Protein AF-A0A2A2VBG8-F1 (afdb_monomer_lite)

Sequence (67 aa):
MGALIFDFDGVIADSEAIANTVLAKTVSDLGQPTTLDQALGRYSGKRWADVIAEIEAAIGRPVPPIS

Structure (mmCIF, N/CA/C/O backbone):
data_AF-A0A2A2VBG8-F1
#
_entry.id   AF-A0A2A2VBG8-F1
#
loop_
_atom_site.group_PDB
_atom_site.id
_atom_site.type_symbol
_atom_site.label_atom_id
_atom_site.label_alt_id
_atom_site.label_comp_id
_atom_site.label_asym_id
_atom_site.label_entity_id
_atom_site.label_seq_id
_atom_site.pdbx_PDB_ins_code
_atom_site.Cartn_x
_atom_site.Cartn_y
_atom_site.Cartn_z
_atom_site.occupancy
_atom_site.B_iso_or_equiv
_atom_site.auth_seq_id
_atom_site.auth_comp_id
_atom_site.auth_asym_id
_atom_site.auth_atom_id
_atom_site.pdbx_PDB_model_num
ATOM 1 N N . MET A 1 1 ? 20.309 -11.751 -14.337 1.00 35.25 1 MET A N 1
ATOM 2 C CA . MET A 1 1 ? 18.840 -11.568 -14.320 1.00 35.25 1 MET A CA 1
ATOM 3 C C . MET A 1 1 ? 18.489 -10.770 -13.083 1.00 35.25 1 MET A C 1
ATOM 5 O O . MET A 1 1 ? 18.854 -11.215 -12.013 1.00 35.25 1 MET A O 1
ATOM 9 N N . GLY A 1 2 ? 17.865 -9.606 -13.090 1.00 41.84 2 GLY A N 1
ATOM 10 C CA . GLY A 1 2 ? 17.408 -8.686 -14.121 1.00 41.84 2 GLY A CA 1
ATOM 11 C C . GLY A 1 2 ? 16.909 -7.500 -13.302 1.00 41.84 2 GLY A C 1
ATOM 12 O O . GLY A 1 2 ? 15.764 -7.501 -12.871 1.00 41.84 2 GLY A O 1
ATOM 13 N N . ALA A 1 3 ? 17.819 -6.595 -12.942 1.00 46.06 3 ALA A N 1
ATOM 14 C CA . ALA A 1 3 ? 17.477 -5.418 -12.165 1.00 46.06 3 ALA A CA 1
ATOM 15 C C . ALA A 1 3 ? 16.730 -4.468 -13.101 1.00 46.06 3 ALA A C 1
ATOM 17 O O . ALA A 1 3 ? 17.337 -3.817 -13.948 1.00 46.06 3 ALA A O 1
ATOM 18 N N . LEU A 1 4 ? 15.404 -4.454 -13.002 1.00 44.22 4 LEU A N 1
ATOM 19 C CA . LEU A 1 4 ? 14.594 -3.416 -13.618 1.00 44.22 4 LEU A CA 1
ATOM 20 C C . LEU A 1 4 ? 14.676 -2.188 -12.705 1.00 44.22 4 LEU A C 1
ATOM 22 O O . LEU A 1 4 ? 13.761 -1.908 -11.941 1.00 44.22 4 LEU A O 1
ATOM 26 N N . ILE A 1 5 ? 15.827 -1.522 -12.717 1.00 50.00 5 ILE A N 1
ATOM 27 C CA . ILE A 1 5 ? 16.002 -0.228 -12.062 1.00 50.00 5 ILE A CA 1
ATOM 28 C C . ILE A 1 5 ? 15.698 0.806 -13.141 1.00 50.00 5 ILE A C 1
ATOM 30 O O . ILE A 1 5 ? 16.509 1.036 -14.037 1.00 50.00 5 ILE A O 1
ATOM 34 N N . PHE A 1 6 ? 14.482 1.347 -13.104 1.00 48.53 6 PHE A N 1
ATOM 35 C CA . PHE A 1 6 ? 14.138 2.540 -13.867 1.00 48.53 6 PHE A CA 1
ATOM 36 C C . PHE A 1 6 ? 14.702 3.751 -13.124 1.00 48.53 6 PHE A C 1
ATOM 38 O O . PHE A 1 6 ? 14.256 4.073 -12.028 1.00 48.53 6 PHE A O 1
ATOM 45 N N . ASP A 1 7 ? 15.693 4.393 -13.732 1.00 54.62 7 ASP A N 1
ATOM 46 C CA . ASP A 1 7 ? 16.237 5.685 -13.322 1.00 54.62 7 ASP A CA 1
ATOM 47 C C . ASP A 1 7 ? 15.281 6.805 -13.783 1.00 54.62 7 ASP A C 1
ATOM 49 O O . ASP A 1 7 ? 15.237 7.135 -14.967 1.00 54.62 7 ASP A O 1
ATOM 53 N N . PHE A 1 8 ? 14.444 7.307 -12.863 1.00 44.34 8 PHE A N 1
ATOM 54 C CA . PHE A 1 8 ? 13.603 8.511 -13.004 1.00 44.34 8 PHE A CA 1
ATOM 55 C C . PHE A 1 8 ? 13.351 9.120 -11.607 1.00 44.34 8 PHE A C 1
ATOM 57 O O . PHE A 1 8 ? 12.259 9.006 -11.043 1.00 44.34 8 PHE A O 1
ATOM 64 N N . ASP A 1 9 ? 14.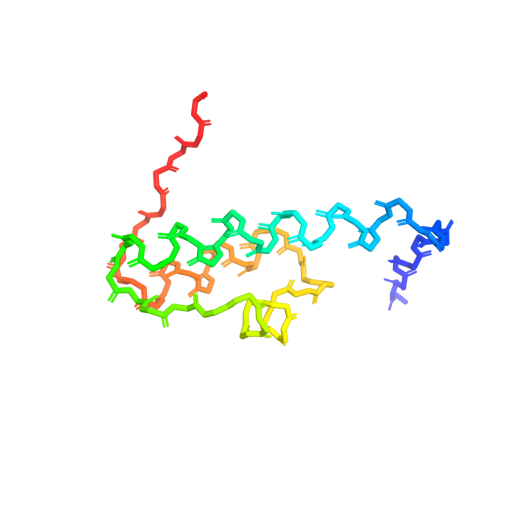391 9.756 -11.062 1.00 54.78 9 ASP A N 1
ATOM 65 C CA . ASP A 1 9 ? 14.604 10.240 -9.678 1.00 54.78 9 ASP A CA 1
ATOM 66 C C . ASP A 1 9 ? 13.605 11.280 -9.084 1.00 54.78 9 ASP A C 1
ATOM 68 O O . ASP A 1 9 ? 13.953 12.073 -8.212 1.00 54.78 9 ASP A O 1
ATOM 72 N N . GLY A 1 10 ? 12.328 11.292 -9.478 1.00 50.62 10 GLY A N 1
ATOM 73 C CA . GLY A 1 10 ? 1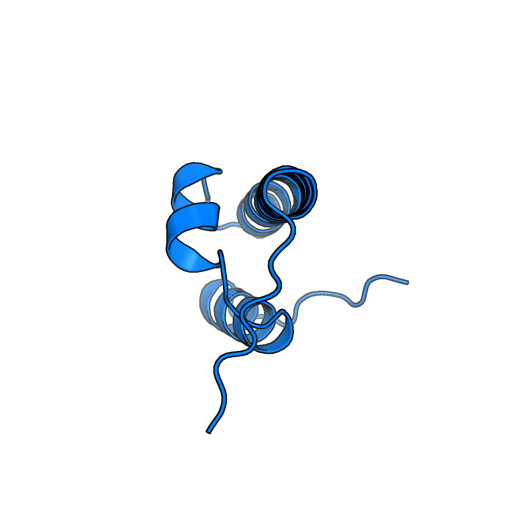1.323 12.108 -8.769 1.00 50.62 10 GLY A CA 1
ATOM 74 C C . GLY A 1 10 ? 9.867 11.786 -9.082 1.00 50.62 10 GLY A C 1
ATOM 75 O O . GLY A 1 10 ? 9.027 11.770 -8.191 1.00 50.62 10 GLY A O 1
ATOM 76 N N . VAL A 1 11 ? 9.559 11.436 -10.331 1.00 57.22 11 VAL A N 1
ATOM 77 C CA . VAL A 1 11 ? 8.171 11.164 -10.753 1.00 57.22 11 VAL A CA 1
ATOM 78 C C . VAL A 1 11 ? 7.696 9.784 -10.287 1.00 57.22 11 VAL A C 1
ATOM 80 O O . VAL A 1 11 ? 6.518 9.600 -9.976 1.00 57.22 11 VAL A O 1
ATOM 83 N N . ILE A 1 12 ? 8.606 8.807 -10.213 1.00 58.34 12 ILE A N 1
ATOM 84 C CA . ILE A 1 12 ? 8.279 7.447 -9.765 1.00 58.34 12 ILE A CA 1
ATOM 85 C C . ILE A 1 12 ? 8.014 7.428 -8.259 1.00 58.34 12 ILE A C 1
ATOM 87 O O . ILE A 1 12 ? 7.015 6.852 -7.850 1.00 58.34 12 ILE A O 1
ATOM 91 N N . ALA A 1 13 ? 8.832 8.110 -7.452 1.00 62.06 13 ALA A N 1
ATOM 92 C CA . ALA A 1 13 ? 8.639 8.176 -6.003 1.00 62.06 13 ALA A CA 1
ATOM 93 C C . ALA A 1 13 ? 7.283 8.811 -5.631 1.00 62.06 13 ALA A C 1
ATOM 95 O O . ALA A 1 13 ? 6.563 8.278 -4.785 1.00 62.06 13 ALA A O 1
ATOM 96 N N . ASP A 1 14 ? 6.885 9.884 -6.327 1.00 68.62 14 ASP A N 1
ATOM 97 C CA . ASP A 1 14 ? 5.555 10.488 -6.169 1.00 68.62 14 ASP A CA 1
ATOM 98 C C . ASP A 1 14 ? 4.440 9.522 -6.597 1.00 68.62 14 ASP A C 1
ATOM 100 O O . ASP A 1 14 ? 3.430 9.367 -5.906 1.00 68.62 14 ASP A O 1
ATOM 104 N N . SER A 1 15 ? 4.636 8.813 -7.711 1.00 73.31 15 SER A N 1
ATOM 105 C CA . SER A 1 15 ? 3.666 7.832 -8.212 1.00 73.31 15 SER A CA 1
ATOM 106 C C . SER A 1 15 ? 3.515 6.631 -7.271 1.00 73.31 15 SER A C 1
ATOM 108 O O . SER A 1 15 ? 2.402 6.143 -7.066 1.00 73.31 15 SER A O 1
ATOM 110 N N . GLU A 1 16 ? 4.606 6.175 -6.652 1.00 79.50 16 GLU A N 1
ATOM 111 C CA . GLU A 1 16 ? 4.605 5.098 -5.662 1.00 79.50 16 GLU A CA 1
ATOM 112 C C . GLU A 1 16 ? 3.919 5.528 -4.368 1.00 79.50 16 GLU A C 1
ATOM 114 O O . GLU A 1 16 ? 3.120 4.762 -3.825 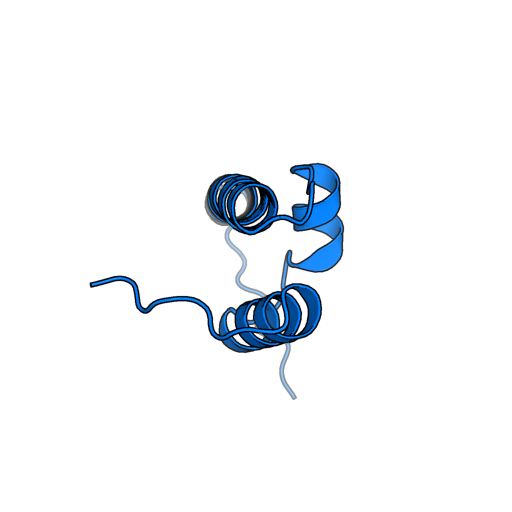1.00 79.50 16 GLU A O 1
ATOM 119 N N . ALA A 1 17 ? 4.168 6.748 -3.887 1.00 82.94 17 ALA A N 1
ATOM 120 C CA . ALA A 1 17 ? 3.494 7.280 -2.706 1.00 82.94 17 ALA A CA 1
ATOM 121 C C . ALA A 1 17 ? 1.980 7.415 -2.931 1.00 82.94 17 ALA A C 1
ATOM 123 O O . ALA A 1 17 ? 1.187 7.017 -2.070 1.00 82.94 17 ALA A O 1
ATOM 124 N N . ILE A 1 18 ? 1.560 7.900 -4.106 1.00 84.50 18 ILE A N 1
ATOM 125 C CA . ILE A 1 18 ? 0.142 7.982 -4.487 1.00 84.50 18 ILE A CA 1
ATOM 126 C C . ILE A 1 18 ? -0.478 6.582 -4.554 1.00 84.50 18 ILE A C 1
ATOM 128 O O . ILE A 1 18 ? -1.520 6.343 -3.937 1.00 84.50 18 ILE A O 1
ATOM 132 N N . ALA A 1 19 ? 0.170 5.637 -5.240 1.00 83.69 19 ALA A N 1
ATOM 133 C CA . ALA A 1 19 ? -0.320 4.265 -5.355 1.00 83.69 19 ALA A CA 1
ATOM 134 C C . ALA A 1 19 ? -0.448 3.587 -3.981 1.00 83.69 19 ALA A C 1
ATOM 136 O O . ALA A 1 19 ? -1.491 3.009 -3.675 1.00 83.69 19 ALA A O 1
ATOM 137 N N . ASN A 1 20 ? 0.565 3.719 -3.119 1.00 87.69 20 ASN A N 1
ATOM 138 C CA . ASN A 1 20 ? 0.547 3.159 -1.766 1.00 87.69 20 ASN A CA 1
ATOM 139 C C . ASN A 1 20 ? -0.479 3.843 -0.856 1.00 87.69 20 ASN A C 1
ATOM 141 O O . ASN A 1 20 ? -1.036 3.186 0.020 1.00 87.69 20 ASN A O 1
ATOM 145 N N . THR A 1 21 ? -0.791 5.122 -1.082 1.00 88.00 21 THR A N 1
ATOM 146 C CA . THR A 1 21 ? -1.864 5.820 -0.356 1.00 88.00 21 THR A CA 1
ATOM 147 C C . THR A 1 21 ? -3.230 5.234 -0.704 1.00 88.00 21 THR A C 1
ATOM 149 O O . THR A 1 21 ? -4.016 4.922 0.195 1.00 88.00 21 THR A O 1
ATOM 152 N N . VAL A 1 22 ? -3.507 5.036 -1.998 1.00 86.94 22 VAL A N 1
ATOM 153 C CA . VAL A 1 22 ? -4.749 4.391 -2.452 1.00 86.94 22 VAL A CA 1
ATOM 154 C C . VAL A 1 22 ? -4.823 2.964 -1.914 1.00 86.94 22 VAL A C 1
ATOM 156 O O . VAL A 1 22 ? -5.845 2.573 -1.359 1.00 86.94 22 VAL A O 1
ATOM 159 N N . LEU A 1 23 ? -3.721 2.218 -1.994 1.00 85.94 23 LEU A N 1
ATOM 160 C CA . LEU A 1 23 ? -3.636 0.845 -1.509 1.00 85.94 23 LEU A CA 1
ATOM 161 C C . LEU A 1 23 ? -3.894 0.740 -0.000 1.00 85.94 23 LEU A C 1
ATOM 163 O O . LEU A 1 23 ? -4.726 -0.059 0.422 1.00 85.94 23 LEU A O 1
ATOM 167 N N . ALA A 1 24 ? -3.226 1.566 0.811 1.00 89.94 24 ALA A N 1
ATOM 168 C CA . ALA A 1 24 ? -3.407 1.606 2.260 1.00 89.94 24 ALA A CA 1
ATOM 169 C C . ALA A 1 24 ? -4.870 1.876 2.628 1.00 89.94 24 ALA A C 1
ATOM 171 O O . ALA A 1 24 ? -5.424 1.213 3.510 1.00 89.94 24 ALA A O 1
ATOM 172 N N . LYS A 1 25 ? -5.520 2.795 1.901 1.00 89.06 25 LYS A N 1
ATOM 173 C CA . LYS A 1 25 ? -6.948 3.069 2.061 1.00 89.06 25 LYS A CA 1
ATOM 174 C C . LYS A 1 25 ? -7.797 1.854 1.688 1.00 89.06 25 LYS A C 1
ATOM 176 O O . LYS A 1 25 ? -8.632 1.449 2.487 1.00 89.06 25 LYS A O 1
ATOM 181 N N . THR A 1 26 ? -7.576 1.250 0.522 1.00 86.19 26 THR A N 1
ATOM 182 C CA . THR A 1 26 ? -8.345 0.084 0.063 1.00 86.19 26 THR A CA 1
ATOM 183 C C . THR A 1 26 ? -8.213 -1.097 1.022 1.00 86.19 26 THR A C 1
ATOM 185 O O . THR A 1 26 ? -9.216 -1.693 1.396 1.00 86.19 26 THR A O 1
ATOM 188 N N . VAL A 1 27 ? -7.000 -1.415 1.473 1.00 86.31 27 VAL A N 1
ATOM 189 C CA . V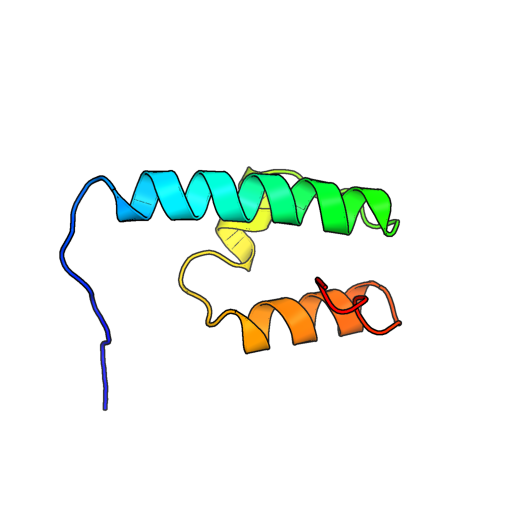AL A 1 27 ? -6.756 -2.506 2.430 1.00 86.31 27 VAL A CA 1
ATOM 190 C C . VAL A 1 27 ? -7.416 -2.208 3.783 1.00 86.31 27 VAL A C 1
ATOM 192 O O . VAL A 1 27 ? -8.048 -3.090 4.371 1.00 86.31 27 VAL A O 1
ATOM 195 N N . SER A 1 28 ? -7.371 -0.949 4.229 1.00 88.81 28 SER A N 1
ATOM 196 C CA . SER A 1 28 ? -8.085 -0.500 5.432 1.00 88.81 28 SER A CA 1
ATOM 197 C C . SER A 1 28 ? -9.600 -0.653 5.298 1.00 88.81 28 SER A C 1
ATOM 199 O O . SER A 1 28 ? -10.230 -1.230 6.184 1.00 88.81 28 SER A O 1
ATOM 201 N N . ASP A 1 29 ? -10.177 -0.218 4.174 1.00 87.44 29 ASP A N 1
ATOM 202 C CA . ASP A 1 29 ? -11.608 -0.353 3.866 1.00 87.44 29 ASP A CA 1
ATOM 203 C C . ASP A 1 29 ? -12.041 -1.830 3.791 1.00 87.44 29 ASP A C 1
ATOM 205 O O . ASP A 1 29 ? -13.183 -2.175 4.102 1.00 87.44 29 ASP A O 1
ATOM 209 N N . LEU A 1 30 ? -11.126 -2.727 3.407 1.00 84.44 30 LEU A N 1
ATOM 210 C CA . LEU A 1 30 ? -11.368 -4.169 3.329 1.00 84.44 30 LEU A CA 1
ATOM 211 C C . LEU A 1 30 ? -11.299 -4.886 4.685 1.00 84.44 30 LEU A C 1
ATOM 213 O O . LEU A 1 30 ? -11.620 -6.078 4.729 1.00 84.44 30 LEU A O 1
ATOM 217 N N . GLY A 1 31 ? -10.964 -4.173 5.767 1.00 84.44 31 GLY A N 1
ATOM 218 C CA . GLY A 1 31 ? -10.970 -4.678 7.143 1.00 84.44 31 GLY A CA 1
ATOM 219 C C . GLY A 1 31 ? -9.587 -4.842 7.775 1.00 84.44 31 GLY A C 1
ATOM 220 O O . GLY A 1 31 ? -9.500 -5.344 8.894 1.00 84.44 31 GLY A O 1
ATOM 221 N N . GLN A 1 32 ? -8.516 -4.418 7.097 1.00 84.88 32 GLN A N 1
ATOM 222 C CA . GLN A 1 32 ? -7.149 -4.497 7.609 1.00 84.88 32 GLN A CA 1
ATOM 223 C C . GLN A 1 32 ? -6.535 -3.093 7.730 1.00 84.88 32 GLN A C 1
ATOM 225 O O . GLN A 1 32 ? -5.970 -2.584 6.759 1.00 84.88 32 GLN A O 1
ATOM 230 N N . PRO A 1 33 ? -6.613 -2.454 8.915 1.00 89.81 33 PRO A N 1
ATOM 231 C CA . PRO A 1 33 ? -6.056 -1.121 9.130 1.00 89.81 33 PRO A CA 1
ATOM 232 C C . PRO A 1 33 ? -4.585 -1.055 8.708 1.00 89.81 33 PRO A C 1
ATOM 234 O O . PRO A 1 33 ? -3.742 -1.750 9.275 1.00 89.81 33 PRO A O 1
ATOM 237 N N . THR A 1 34 ? -4.297 -0.238 7.696 1.00 90.31 34 THR A N 1
ATOM 238 C CA . THR A 1 34 ? -2.979 -0.126 7.061 1.00 90.31 34 THR A CA 1
ATOM 239 C C . THR A 1 34 ? -2.626 1.344 6.886 1.00 90.31 34 THR A C 1
ATOM 241 O O . THR A 1 34 ? -3.389 2.108 6.296 1.00 90.31 34 THR A O 1
ATOM 244 N N . THR A 1 35 ? -1.465 1.756 7.394 1.00 92.62 35 THR A N 1
ATOM 245 C CA . THR A 1 35 ? -0.949 3.118 7.193 1.00 92.62 35 THR A CA 1
ATOM 246 C C . THR A 1 35 ? -0.144 3.227 5.897 1.00 92.62 35 THR A C 1
ATOM 248 O O . THR A 1 35 ? 0.296 2.221 5.341 1.00 92.62 35 THR A O 1
ATOM 251 N N . LEU A 1 36 ? 0.094 4.456 5.425 1.00 88.50 36 LEU A N 1
ATOM 252 C CA . LEU A 1 36 ? 0.953 4.699 4.263 1.00 88.50 36 LEU A CA 1
ATOM 253 C C . LEU A 1 36 ? 2.371 4.143 4.469 1.00 88.50 36 LEU A C 1
ATOM 255 O O . LEU A 1 36 ? 2.867 3.443 3.597 1.00 88.50 36 LEU A O 1
ATOM 259 N N . ASP A 1 37 ? 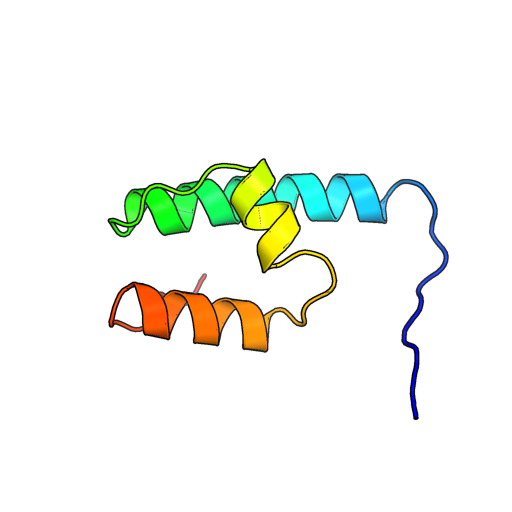2.993 4.370 5.629 1.00 89.31 37 ASP A N 1
ATOM 260 C CA . ASP A 1 37 ? 4.338 3.848 5.926 1.00 89.31 37 ASP A CA 1
ATOM 261 C C . ASP A 1 37 ? 4.388 2.317 5.900 1.00 89.31 37 ASP A C 1
ATOM 263 O O . ASP A 1 37 ? 5.341 1.719 5.397 1.00 89.31 37 ASP A O 1
ATOM 267 N N . GLN A 1 38 ? 3.338 1.665 6.410 1.00 89.75 38 GLN A N 1
ATOM 268 C CA . GLN A 1 38 ? 3.214 0.212 6.345 1.00 89.75 38 GLN A CA 1
ATOM 269 C C . GLN A 1 38 ? 3.051 -0.266 4.904 1.00 89.75 38 GLN A C 1
ATOM 271 O O . GLN A 1 38 ? 3.649 -1.274 4.538 1.00 89.75 38 GLN A O 1
ATOM 276 N N . ALA A 1 39 ? 2.269 0.444 4.089 1.00 88.88 39 ALA A N 1
ATOM 277 C CA . ALA A 1 39 ? 2.105 0.117 2.681 1.00 88.88 39 ALA A CA 1
ATOM 278 C C . ALA A 1 39 ? 3.421 0.297 1.911 1.00 88.88 39 ALA A C 1
ATOM 280 O O . ALA A 1 39 ? 3.870 -0.640 1.257 1.00 88.88 39 ALA A O 1
ATOM 281 N N . LEU A 1 40 ? 4.104 1.431 2.082 1.00 88.56 40 LEU A N 1
ATOM 282 C CA . LEU A 1 40 ? 5.406 1.696 1.469 1.00 88.56 40 LEU A CA 1
ATOM 283 C C . LEU A 1 40 ? 6.437 0.630 1.851 1.00 88.56 40 LEU A C 1
ATOM 285 O O . LEU A 1 40 ? 7.068 0.049 0.973 1.00 88.56 40 LEU A O 1
ATOM 289 N N . GLY A 1 41 ? 6.564 0.296 3.137 1.00 87.44 41 GLY A N 1
ATOM 290 C CA . GLY A 1 41 ? 7.508 -0.732 3.581 1.00 87.44 41 GLY A CA 1
ATOM 291 C C . GLY A 1 41 ? 7.180 -2.142 3.076 1.00 87.44 41 GLY A C 1
ATOM 292 O O . GLY A 1 41 ? 8.069 -2.988 2.989 1.00 87.44 41 GLY A O 1
ATOM 293 N N . ARG A 1 42 ? 5.912 -2.416 2.749 1.00 84.56 42 ARG A N 1
ATOM 294 C CA . ARG A 1 42 ? 5.436 -3.761 2.399 1.00 84.56 42 ARG A CA 1
ATOM 295 C C . ARG A 1 42 ? 5.275 -3.977 0.900 1.00 84.56 42 ARG A C 1
ATOM 297 O O . ARG A 1 42 ? 5.421 -5.115 0.459 1.00 84.56 42 ARG A O 1
ATOM 304 N N . TYR A 1 43 ? 4.996 -2.928 0.134 1.00 83.69 43 TYR A N 1
ATOM 305 C CA . TYR A 1 43 ? 4.598 -3.020 -1.272 1.00 83.69 43 TYR A CA 1
ATOM 306 C C . TYR A 1 43 ? 5.448 -2.169 -2.218 1.00 83.69 43 TYR A C 1
ATOM 308 O O . TYR A 1 43 ? 5.411 -2.415 -3.424 1.00 83.69 43 TYR A O 1
ATOM 316 N N . SER A 1 44 ? 6.229 -1.208 -1.712 1.00 85.06 44 SER A N 1
ATOM 317 C CA . SER A 1 44 ? 7.121 -0.417 -2.567 1.00 85.06 44 SER A CA 1
ATOM 318 C C . SER A 1 44 ? 8.147 -1.310 -3.277 1.00 85.06 44 SER A C 1
ATOM 320 O O . SER A 1 44 ? 8.657 -2.274 -2.697 1.00 85.06 44 SER A O 1
ATOM 322 N N . GLY A 1 45 ? 8.395 -1.040 -4.562 1.00 82.94 45 GLY A N 1
ATOM 323 C CA . GLY A 1 45 ? 9.271 -1.851 -5.414 1.00 82.94 45 GLY A CA 1
ATOM 324 C C . GLY A 1 45 ? 8.777 -3.269 -5.756 1.00 82.94 45 GLY A C 1
ATOM 325 O O . GLY A 1 45 ? 9.478 -3.988 -6.475 1.00 82.94 45 GLY A O 1
ATOM 326 N N . LYS A 1 46 ? 7.597 -3.706 -5.286 1.00 84.12 46 LYS A N 1
ATOM 327 C CA . LYS A 1 46 ? 7.007 -5.004 -5.668 1.00 84.12 46 LYS A CA 1
ATOM 328 C C . LYS A 1 46 ? 6.216 -4.897 -6.966 1.00 84.12 46 LYS A C 1
ATOM 330 O O . LYS A 1 46 ? 5.675 -3.849 -7.317 1.00 84.12 46 LYS A O 1
ATOM 335 N N . ARG A 1 47 ? 6.099 -6.015 -7.689 1.00 82.81 47 ARG A N 1
ATOM 336 C CA . ARG A 1 47 ? 5.227 -6.067 -8.869 1.00 82.81 47 AR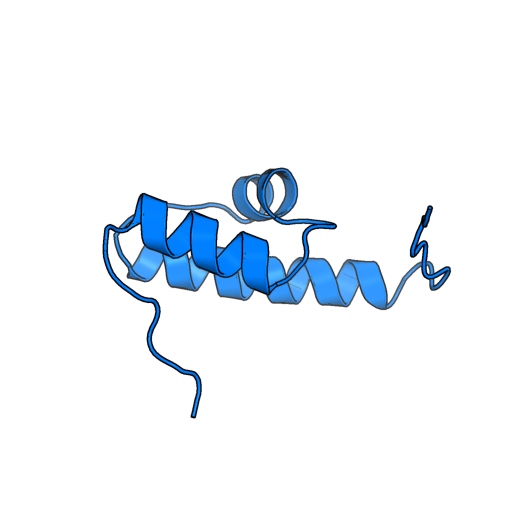G A CA 1
ATOM 337 C C . ARG A 1 47 ? 3.777 -6.024 -8.396 1.00 82.81 47 ARG A C 1
ATOM 339 O O . ARG A 1 47 ? 3.420 -6.683 -7.425 1.00 82.81 47 ARG A O 1
ATOM 346 N N . TRP A 1 48 ? 2.925 -5.313 -9.129 1.00 79.56 48 TRP A N 1
ATOM 347 C CA . TRP A 1 48 ? 1.510 -5.154 -8.775 1.00 79.56 48 TRP A CA 1
ATOM 348 C C . TRP A 1 48 ? 0.775 -6.485 -8.540 1.00 79.56 48 TRP A C 1
ATOM 350 O O . TRP A 1 48 ? -0.018 -6.599 -7.613 1.00 79.56 48 TRP A O 1
ATOM 360 N N . ALA A 1 49 ? 1.082 -7.516 -9.333 1.00 80.75 49 ALA A N 1
ATOM 361 C CA . ALA A 1 49 ? 0.491 -8.844 -9.171 1.00 80.75 49 ALA A CA 1
ATOM 362 C C . ALA A 1 49 ? 0.838 -9.496 -7.818 1.00 80.75 49 ALA A C 1
ATOM 364 O O . ALA A 1 49 ? -0.024 -10.125 -7.210 1.00 80.75 49 ALA A O 1
ATOM 365 N N . ASP A 1 50 ? 2.068 -9.305 -7.331 1.00 85.62 50 ASP A N 1
ATOM 366 C CA . ASP A 1 50 ? 2.511 -9.834 -6.037 1.00 85.62 50 ASP A CA 1
ATOM 367 C C . ASP A 1 50 ? 1.817 -9.088 -4.888 1.00 85.62 50 ASP A C 1
ATOM 369 O O . ASP A 1 50 ? 1.362 -9.699 -3.925 1.00 85.62 50 ASP A O 1
ATOM 373 N N . VAL A 1 51 ? 1.658 -7.766 -5.032 1.00 86.00 51 VAL A N 1
ATOM 374 C CA . VAL A 1 51 ? 0.926 -6.922 -4.074 1.00 86.00 51 VAL A CA 1
ATOM 375 C C . VAL A 1 51 ? -0.533 -7.362 -3.948 1.00 86.00 51 VAL A C 1
ATOM 377 O O . VAL A 1 51 ? -1.020 -7.534 -2.832 1.00 86.00 51 VAL A O 1
ATOM 380 N N . ILE A 1 52 ? -1.224 -7.585 -5.071 1.00 84.62 52 ILE A N 1
ATOM 381 C CA . ILE A 1 52 ? -2.613 -8.066 -5.063 1.00 84.62 52 ILE A CA 1
ATOM 382 C C . ILE A 1 52 ? -2.707 -9.433 -4.383 1.00 84.62 52 ILE A C 1
ATOM 384 O O . ILE A 1 52 ? -3.535 -9.594 -3.492 1.00 84.62 52 ILE A O 1
ATOM 388 N N . ALA A 1 53 ? -1.830 -10.381 -4.723 1.00 87.44 53 ALA A N 1
ATOM 389 C CA . ALA A 1 53 ? -1.833 -11.705 -4.102 1.00 87.44 53 ALA A CA 1
ATOM 390 C C . ALA A 1 53 ? -1.615 -11.644 -2.577 1.00 87.44 53 ALA A C 1
ATOM 392 O O . ALA A 1 53 ? -2.281 -12.356 -1.823 1.00 87.44 53 ALA A O 1
ATOM 393 N N . GLU A 1 54 ? -0.719 -10.772 -2.102 1.00 87.81 54 GLU A N 1
ATOM 394 C CA . GLU A 1 54 ? -0.506 -10.550 -0.666 1.00 87.81 54 GLU A CA 1
ATOM 395 C C . GLU A 1 54 ? -1.736 -9.949 0.022 1.00 87.81 54 GLU A C 1
ATOM 397 O O . GLU A 1 54 ? -2.093 -10.377 1.122 1.00 87.81 54 GLU A O 1
ATOM 402 N N . ILE A 1 55 ? -2.399 -8.986 -0.623 1.00 85.25 55 ILE A N 1
ATOM 403 C CA . ILE A 1 55 ? -3.623 -8.374 -0.098 1.00 85.25 55 ILE A CA 1
ATOM 404 C C . ILE A 1 55 ? -4.744 -9.406 -0.024 1.00 85.25 55 ILE A C 1
ATOM 406 O O . ILE A 1 55 ? -5.371 -9.529 1.023 1.00 85.25 55 ILE A O 1
ATOM 410 N N . GLU A 1 56 ? -4.967 -10.179 -1.088 1.00 89.62 56 GLU A N 1
ATOM 411 C CA . GLU A 1 56 ? -5.980 -11.240 -1.137 1.00 89.62 56 GLU A CA 1
ATOM 412 C C . GLU A 1 56 ? -5.756 -12.296 -0.053 1.00 89.62 56 GLU A C 1
ATOM 414 O O . GLU A 1 56 ? -6.704 -12.702 0.625 1.00 89.62 56 GLU A O 1
ATOM 419 N N . ALA A 1 57 ? -4.498 -12.693 0.164 1.00 88.06 57 ALA A N 1
ATOM 420 C CA . ALA A 1 57 ? -4.125 -13.604 1.240 1.00 88.06 57 ALA A CA 1
ATOM 421 C C . ALA A 1 57 ? -4.403 -13.006 2.629 1.00 88.06 57 ALA A C 1
ATOM 423 O O . ALA A 1 57 ? -4.832 -13.727 3.530 1.00 88.06 57 ALA A O 1
ATOM 424 N N . ALA A 1 58 ? -4.188 -11.700 2.807 1.00 83.88 58 ALA A N 1
ATOM 425 C CA . ALA A 1 58 ? -4.401 -11.026 4.083 1.00 83.88 58 ALA A CA 1
ATOM 426 C C . ALA A 1 58 ? -5.889 -10.797 4.406 1.00 83.88 58 ALA A C 1
ATOM 428 O O . ALA A 1 58 ? -6.289 -10.936 5.562 1.00 83.88 58 ALA A O 1
ATOM 429 N N . ILE A 1 59 ? -6.715 -10.492 3.400 1.00 85.06 59 ILE A N 1
ATOM 430 C CA . ILE A 1 59 ? -8.163 -10.269 3.571 1.00 85.06 59 ILE A CA 1
ATOM 431 C C . ILE A 1 59 ? -8.998 -11.552 3.421 1.00 85.06 59 ILE A C 1
ATOM 433 O O . ILE A 1 59 ? -10.192 -11.541 3.721 1.00 85.06 59 ILE A O 1
ATOM 437 N N . GLY A 1 60 ? -8.402 -12.645 2.932 1.00 85.31 60 GLY A N 1
ATOM 438 C CA . GLY A 1 60 ? -9.058 -13.944 2.743 1.00 85.31 60 GLY A CA 1
ATOM 439 C C . GLY A 1 60 ? -10.107 -13.980 1.625 1.00 85.31 60 GLY A C 1
ATOM 440 O O . GLY A 1 60 ? -10.977 -14.850 1.630 1.00 85.31 60 GLY A O 1
ATOM 441 N N . ARG A 1 61 ? -10.071 -13.027 0.687 1.00 84.62 61 ARG A N 1
ATOM 442 C CA . ARG A 1 61 ? -11.008 -12.905 -0.444 1.00 84.62 61 ARG A CA 1
ATOM 443 C C . ARG A 1 61 ? -10.330 -12.212 -1.633 1.00 84.62 61 ARG A C 1
ATOM 445 O O . ARG A 1 61 ? -9.404 -11.439 -1.404 1.00 84.62 61 ARG A O 1
ATOM 452 N N . PRO A 1 62 ? -10.788 -12.444 -2.875 1.00 83.88 62 PRO A N 1
ATOM 453 C CA . PRO A 1 62 ? -10.238 -11.761 -4.040 1.00 83.88 62 PRO A CA 1
ATOM 454 C C . PRO A 1 62 ? -10.525 -10.254 -4.007 1.00 83.88 62 PRO A C 1
ATOM 456 O O . PRO A 1 62 ? -11.598 -9.826 -3.560 1.00 83.88 62 PRO A O 1
ATOM 459 N N . VAL A 1 63 ? -9.582 -9.453 -4.506 1.00 79.56 63 VAL A N 1
ATOM 460 C CA . VAL A 1 63 ? -9.782 -8.010 -4.694 1.00 79.56 63 VAL A CA 1
ATOM 461 C C . VAL A 1 63 ? -10.665 -7.816 -5.933 1.00 79.56 63 VAL A C 1
ATOM 463 O O . VAL A 1 63 ? -10.395 -8.415 -6.976 1.00 79.56 63 VAL A O 1
ATOM 466 N N . PRO A 1 64 ? -11.744 -7.014 -5.860 1.00 78.31 64 PRO A N 1
ATOM 467 C CA . PRO A 1 64 ? -12.608 -6.793 -7.013 1.00 78.31 64 PRO A CA 1
ATOM 468 C C . PRO A 1 64 ? -11.830 -6.139 -8.169 1.00 78.31 64 PRO A C 1
ATOM 470 O O . PRO A 1 64 ? -11.009 -5.250 -7.925 1.00 78.31 64 PRO A O 1
ATOM 473 N N . PRO A 1 65 ? -12.087 -6.543 -9.428 1.00 70.94 65 PRO A N 1
ATOM 474 C CA . PRO A 1 65 ? -11.442 -5.927 -10.576 1.00 70.94 65 PRO A CA 1
ATOM 475 C C . PRO A 1 65 ? -11.854 -4.457 -10.673 1.00 70.94 65 PRO A C 1
ATOM 477 O O . PRO A 1 65 ? -13.034 -4.116 -10.587 1.00 70.94 65 PRO A O 1
ATOM 480 N N . ILE A 1 66 ? -10.869 -3.590 -10.877 1.00 59.03 66 ILE A N 1
ATOM 481 C CA . ILE A 1 66 ? -11.090 -2.210 -11.310 1.00 59.03 66 ILE A CA 1
ATOM 482 C C . ILE A 1 66 ? -11.655 -2.259 -12.739 1.00 59.03 66 ILE A C 1
ATOM 484 O O . ILE A 1 66 ? -10.956 -2.692 -13.653 1.00 59.03 66 ILE A O 1
ATOM 488 N N . SER A 1 67 ? -12.941 -1.913 -12.898 1.00 48.12 67 SER A N 1
ATOM 489 C CA . SER A 1 67 ? -13.574 -1.658 -14.208 1.00 48.12 67 SER A CA 1
ATOM 490 C C . SER A 1 67 ? -13.223 -0.278 -14.735 1.00 48.12 67 SER A C 1
ATOM 492 O O . SER A 1 67 ? -13.091 0.644 -13.898 1.00 48.12 67 SER A O 1
#

Foldseek 3Di:
DDPPDDPDPPPVVVVQLVVLCVVQVLLVVLPHNGDSVRSCVPPPPHDPVVVQVVSCVVSVHHDDDDD

Secondary structure (DSSP, 8-state):
--------TTHHHHHHHHHHHHHHHHHHHTT----HHHHHHHHTTS-HHHHHHHHHHHHTSPPPP--

Radius of gyration: 12.8 Å; chains: 1; bounding box: 32×26×24 Å

pLDDT: mean 77.2, std 15.36, range [35.25, 92.62]